Protein AF-A0A416I5B5-F1 (afdb_monomer_lite)

Radius of gyration: 15.63 Å; chains: 1; bounding box: 36×33×42 Å

Secondary structure (DSSP, 8-state):
-HHHHHHHHHHTT----------S------PPEEEE-SSSEEEE----SHHHHHTT--TT--EEEEEETTEEEEEE-SPP-

Structure (mmCIF, N/CA/C/O backbone):
data_AF-A0A416I5B5-F1
#
_entry.id   AF-A0A416I5B5-F1
#
loop_
_atom_site.group_PDB
_atom_site.id
_atom_site.type_symbol
_atom_site.label_atom_id
_atom_site.label_alt_id
_atom_site.label_comp_id
_atom_site.label_asym_id
_atom_site.label_entity_id
_atom_site.label_seq_id
_atom_site.pdbx_PDB_ins_code
_atom_site.Cartn_x
_atom_site.Cartn_y
_atom_site.Cartn_z
_atom_site.occupancy
_atom_site.B_iso_or_equiv
_atom_site.auth_seq_id
_atom_site.auth_comp_id
_atom_site.auth_asym_id
_atom_site.auth_atom_id
_atom_site.pdbx_PDB_model_num
ATOM 1 N N . MET A 1 1 ? -11.126 1.276 -16.911 1.00 49.50 1 MET A N 1
ATOM 2 C CA . MET A 1 1 ? -12.264 0.525 -17.505 1.00 49.50 1 MET A CA 1
ATOM 3 C C . MET A 1 1 ? -12.475 -0.865 -16.890 1.00 49.5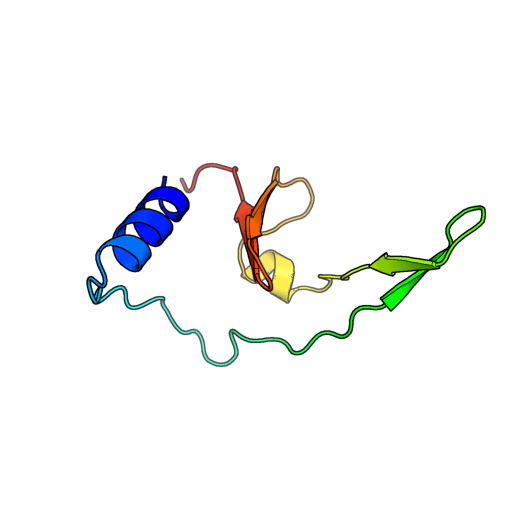0 1 MET A C 1
ATOM 5 O O . MET A 1 1 ? -13.624 -1.239 -16.698 1.00 49.50 1 MET A O 1
ATOM 9 N N . LEU A 1 2 ? -11.421 -1.607 -16.517 1.00 54.12 2 LEU A N 1
ATOM 10 C CA . LEU A 1 2 ? -11.537 -2.968 -15.957 1.00 54.12 2 LEU A CA 1
ATOM 11 C C . LEU A 1 2 ? -12.244 -3.056 -14.593 1.00 54.12 2 LEU A C 1
ATOM 13 O O . LEU A 1 2 ? -12.994 -3.998 -14.354 1.00 54.12 2 LEU A O 1
ATOM 17 N N . ALA A 1 3 ? -12.065 -2.068 -13.716 1.00 51.91 3 ALA A N 1
ATOM 18 C CA . ALA A 1 3 ? -12.653 -2.115 -12.380 1.00 51.91 3 ALA A CA 1
ATOM 19 C C . ALA A 1 3 ? -14.190 -2.010 -12.389 1.00 51.91 3 ALA A C 1
ATOM 21 O O . ALA A 1 3 ? -14.869 -2.756 -11.687 1.00 51.91 3 ALA A O 1
ATOM 22 N N . ARG A 1 4 ? -14.756 -1.200 -13.301 1.00 56.12 4 ARG A N 1
ATOM 23 C CA . ARG A 1 4 ? -16.212 -1.149 -13.522 1.00 56.12 4 ARG A CA 1
ATOM 24 C C . ARG A 1 4 ? -16.766 -2.469 -14.056 1.00 56.12 4 ARG A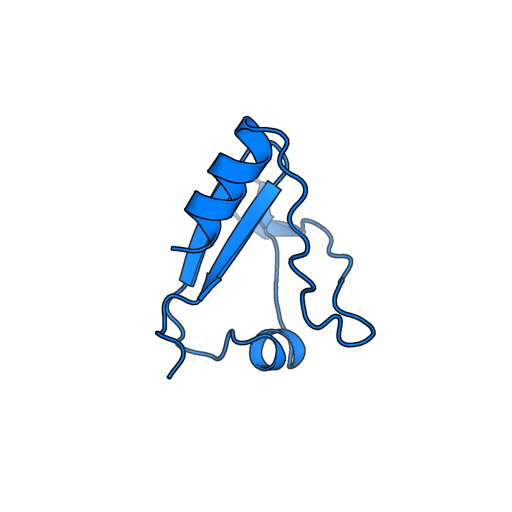 C 1
ATOM 26 O O . ARG A 1 4 ? -17.844 -2.874 -13.635 1.00 56.12 4 ARG A O 1
ATOM 33 N N . ILE A 1 5 ? -16.030 -3.144 -14.943 1.00 62.94 5 ILE A N 1
ATOM 34 C CA . ILE A 1 5 ? -16.403 -4.473 -15.447 1.00 62.94 5 ILE A CA 1
ATOM 35 C C . ILE A 1 5 ? -16.412 -5.481 -14.291 1.00 62.94 5 ILE A C 1
ATOM 37 O O . ILE A 1 5 ? -17.391 -6.199 -14.135 1.00 62.94 5 ILE A O 1
ATOM 41 N N . PHE A 1 6 ? -15.406 -5.468 -13.410 1.00 61.50 6 PHE A N 1
ATOM 42 C CA . PHE A 1 6 ? -15.373 -6.340 -12.230 1.00 61.50 6 PHE A CA 1
ATOM 43 C C . PHE A 1 6 ? -16.576 -6.119 -11.294 1.00 61.50 6 PHE A C 1
ATOM 45 O O . PHE A 1 6 ? -17.210 -7.088 -10.884 1.00 61.50 6 PHE A O 1
ATOM 52 N N . THR A 1 7 ? -16.955 -4.865 -11.011 1.00 59.44 7 THR A N 1
ATOM 53 C CA . THR A 1 7 ? -18.154 -4.561 -10.204 1.00 59.44 7 THR A CA 1
ATOM 54 C C . THR A 1 7 ? -19.437 -5.089 -10.849 1.00 59.44 7 THR A C 1
ATOM 56 O O . THR A 1 7 ? -20.278 -5.667 -10.164 1.00 59.44 7 THR A O 1
ATOM 59 N N . ILE A 1 8 ? -19.585 -4.919 -12.165 1.00 61.44 8 ILE A N 1
ATOM 60 C CA . ILE A 1 8 ? -20.744 -5.413 -12.921 1.00 61.44 8 ILE A CA 1
ATOM 61 C C . ILE A 1 8 ? -20.806 -6.943 -12.842 1.00 61.44 8 ILE A C 1
ATOM 63 O O . ILE A 1 8 ? -21.844 -7.505 -12.508 1.00 61.44 8 ILE A O 1
ATOM 67 N N . LEU A 1 9 ? -19.687 -7.628 -13.062 1.00 64.62 9 LEU A N 1
ATOM 68 C CA . LEU A 1 9 ? -19.623 -9.090 -13.040 1.00 64.62 9 LEU A CA 1
ATOM 69 C C . LEU A 1 9 ? -19.941 -9.676 -11.661 1.00 64.62 9 LEU A C 1
ATOM 71 O O . LEU A 1 9 ? -20.659 -10.671 -11.578 1.00 64.62 9 LEU A O 1
ATOM 75 N N . GLN A 1 10 ? -19.474 -9.034 -10.583 1.00 59.94 10 GLN A N 1
ATOM 76 C CA . GLN A 1 10 ? -19.839 -9.418 -9.217 1.00 59.94 10 GLN A CA 1
ATOM 77 C C . GLN A 1 10 ? -21.336 -9.230 -8.945 1.00 59.94 10 GLN A C 1
ATOM 79 O O . GLN A 1 10 ? -21.949 -10.093 -8.324 1.00 59.94 10 GLN A O 1
ATOM 84 N N . HIS A 1 11 ? -21.935 -8.133 -9.421 1.00 64.38 11 HIS A N 1
ATOM 85 C CA . HIS A 1 11 ? -23.364 -7.864 -9.238 1.00 64.38 11 HIS A CA 1
ATOM 86 C C . HIS A 1 11 ? -24.251 -8.884 -9.968 1.00 64.38 11 HIS A C 1
ATOM 88 O O . HIS A 1 11 ? -25.279 -9.294 -9.439 1.00 64.38 11 HIS A O 1
ATOM 94 N N . PHE A 1 12 ? -23.831 -9.330 -11.154 1.00 68.31 12 PHE A N 1
ATOM 95 C CA . PHE A 1 12 ? -24.562 -10.315 -11.957 1.00 68.31 12 PHE A CA 1
ATOM 96 C C . PHE A 1 12 ? -24.150 -11.775 -11.693 1.00 68.31 12 PHE A C 1
ATOM 98 O O . PHE A 1 12 ? -24.660 -12.671 -12.359 1.00 68.31 12 PHE A O 1
ATOM 105 N N . ASN A 1 13 ? -23.256 -12.030 -10.726 1.00 51.66 13 ASN A N 1
ATOM 106 C CA . ASN A 1 13 ? -22.748 -13.364 -10.373 1.00 51.66 13 ASN A CA 1
ATOM 107 C C . ASN A 1 13 ? -22.195 -14.151 -11.587 1.00 51.66 13 ASN A C 1
ATOM 109 O O . ASN A 1 13 ? -22.360 -15.366 -11.698 1.00 51.66 13 ASN A O 1
ATOM 113 N N . ILE A 1 14 ? -21.563 -13.441 -12.529 1.00 55.50 14 ILE A N 1
ATOM 114 C CA . ILE A 1 14 ? -20.999 -14.016 -13.755 1.00 55.50 14 ILE A CA 1
ATOM 115 C C . ILE A 1 14 ? -19.563 -14.454 -13.461 1.00 55.50 14 ILE A C 1
ATOM 117 O O . ILE A 1 14 ? -18.700 -13.626 -13.163 1.00 55.50 14 ILE A O 1
ATOM 121 N N . SER A 1 15 ? -19.288 -15.754 -13.578 1.00 49.16 15 SER A N 1
ATOM 122 C CA . SER A 1 15 ? -17.930 -16.289 -13.508 1.00 49.16 15 SER A CA 1
ATOM 123 C C . SER A 1 15 ? -17.163 -15.903 -14.768 1.00 49.16 15 SER A C 1
ATOM 125 O O . SER A 1 15 ? -17.373 -16.436 -15.857 1.00 49.16 15 SER A O 1
ATOM 127 N N . THR A 1 16 ? -16.247 -14.953 -14.646 1.00 50.88 16 THR A N 1
ATOM 128 C CA . THR A 1 16 ? -15.324 -14.676 -15.739 1.00 50.88 16 THR A CA 1
ATOM 129 C C . THR A 1 16 ? -14.126 -15.599 -15.667 1.00 50.88 16 THR A C 1
ATOM 131 O O . THR A 1 16 ? -13.407 -15.603 -14.670 1.00 50.88 16 THR A O 1
ATOM 134 N N . ASN A 1 17 ? -13.860 -16.302 -16.767 1.00 47.91 17 ASN A N 1
ATOM 135 C CA . ASN A 1 17 ? -12.574 -16.936 -17.063 1.00 47.91 17 ASN A CA 1
ATOM 136 C C . ASN A 1 17 ? -11.511 -15.856 -17.368 1.00 47.91 17 ASN A C 1
ATOM 138 O O . ASN A 1 17 ? -10.914 -15.822 -18.438 1.00 47.91 17 ASN A O 1
ATOM 142 N N . ILE A 1 18 ? -11.323 -14.902 -16.453 1.00 52.34 18 ILE A N 1
ATOM 143 C CA . ILE A 1 18 ? -10.188 -13.980 -16.498 1.00 52.34 18 ILE A CA 1
ATOM 144 C C . ILE A 1 18 ? -9.067 -14.688 -15.750 1.00 52.34 18 ILE A C 1
ATOM 146 O O . ILE A 1 18 ? -8.992 -14.648 -14.523 1.00 52.34 18 ILE A O 1
ATOM 150 N N . SER A 1 19 ? -8.214 -15.380 -16.499 1.00 50.25 19 SER A N 1
ATOM 151 C CA . SER A 1 19 ? -6.922 -15.816 -15.989 1.00 50.25 19 SER A CA 1
ATOM 152 C C . SER A 1 19 ? -6.022 -14.586 -15.903 1.00 50.25 19 SER A C 1
ATOM 154 O O . SER A 1 19 ? -5.523 -14.099 -16.918 1.00 50.25 19 SER A O 1
ATOM 156 N N . TYR A 1 20 ? -5.842 -14.047 -14.699 1.00 52.94 20 TYR A N 1
ATOM 157 C CA . TYR A 1 20 ? -4.698 -13.180 -14.438 1.00 52.94 20 TYR A CA 1
ATOM 158 C C . TYR A 1 20 ? -3.438 -14.033 -14.603 1.00 52.94 20 TYR A C 1
ATOM 160 O O . TYR A 1 20 ? -3.429 -15.175 -14.151 1.00 52.94 20 TYR A O 1
ATOM 168 N N . ASP A 1 21 ? -2.407 -13.511 -15.268 1.00 53.16 21 ASP A N 1
ATOM 169 C CA . ASP A 1 21 ? -1.092 -14.154 -15.315 1.00 53.16 21 ASP A CA 1
ATOM 170 C C . ASP A 1 21 ? -0.570 -14.269 -13.873 1.00 53.16 21 ASP A C 1
ATOM 172 O O . ASP A 1 21 ? -0.087 -13.299 -13.278 1.00 53.16 21 ASP A O 1
ATOM 176 N N . THR A 1 22 ? -0.793 -15.428 -13.251 1.00 50.62 22 THR A N 1
ATOM 177 C CA . THR A 1 22 ? -0.380 -15.709 -11.881 1.00 50.62 22 THR A CA 1
ATOM 178 C C . THR A 1 22 ? 1.103 -16.020 -11.906 1.00 50.62 22 THR A C 1
ATOM 180 O O . THR A 1 22 ? 1.507 -17.182 -11.856 1.00 50.62 22 THR A O 1
ATOM 183 N N . ARG A 1 23 ? 1.932 -14.977 -11.992 1.00 58.16 23 ARG A N 1
ATOM 184 C CA . ARG A 1 23 ? 3.343 -15.106 -11.626 1.00 58.16 23 ARG A CA 1
ATOM 185 C C . ARG A 1 23 ? 3.383 -15.706 -10.222 1.00 58.16 23 ARG A C 1
ATOM 187 O O . ARG A 1 23 ? 2.718 -15.189 -9.319 1.00 58.16 23 ARG A O 1
ATOM 194 N N . ASP A 1 24 ? 4.113 -16.807 -10.064 1.00 53.53 24 ASP A N 1
ATOM 195 C CA . ASP A 1 24 ? 4.312 -17.478 -8.780 1.00 53.53 24 ASP A CA 1
ATOM 196 C C . ASP A 1 24 ? 4.706 -16.413 -7.738 1.00 53.53 24 ASP A C 1
ATOM 198 O O . ASP A 1 24 ? 5.695 -15.705 -7.931 1.00 53.53 24 ASP A O 1
ATOM 202 N N . ASN A 1 25 ? 3.909 -16.2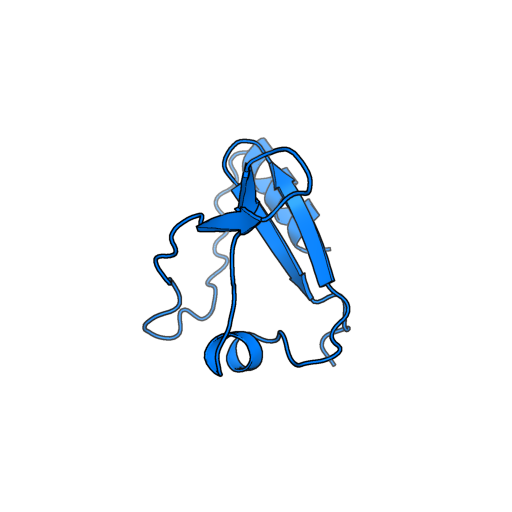56 -6.670 1.00 58.47 25 ASN A N 1
ATOM 203 C CA . ASN A 1 25 ? 4.074 -15.250 -5.599 1.00 58.47 25 ASN A CA 1
ATOM 204 C C . ASN A 1 25 ? 3.513 -13.822 -5.855 1.00 58.47 25 ASN A C 1
ATOM 206 O O . ASN A 1 25 ? 4.181 -12.811 -5.614 1.00 58.47 25 ASN A O 1
ATOM 210 N N . SER A 1 26 ? 2.251 -13.714 -6.285 1.00 72.81 26 SER A N 1
ATOM 211 C CA . SER A 1 26 ? 1.540 -12.433 -6.474 1.00 72.81 26 SER A CA 1
ATOM 212 C C . SER A 1 26 ? 0.891 -11.841 -5.212 1.00 72.81 26 SER A C 1
ATOM 214 O O . SER A 1 26 ? 0.386 -10.719 -5.253 1.00 72.81 26 SER A O 1
ATOM 216 N N . THR A 1 27 ? 0.866 -12.565 -4.089 1.00 82.62 27 THR A N 1
ATOM 217 C CA . THR A 1 27 ? 0.204 -12.120 -2.850 1.00 82.62 27 THR A CA 1
ATOM 218 C C . THR A 1 27 ? 1.226 -11.827 -1.762 1.00 82.62 27 THR A C 1
ATOM 220 O O . THR A 1 27 ? 2.037 -12.677 -1.409 1.00 82.62 27 THR A O 1
ATOM 223 N N . ARG A 1 28 ? 1.158 -10.624 -1.181 1.00 85.75 28 ARG A N 1
ATOM 224 C CA . ARG A 1 28 ? 2.019 -10.219 -0.065 1.00 85.75 28 ARG A CA 1
ATOM 225 C C . ARG A 1 28 ? 1.183 -9.916 1.168 1.00 85.75 28 ARG A C 1
ATOM 227 O O . ARG A 1 28 ? 0.284 -9.081 1.123 1.00 85.75 28 ARG A O 1
ATOM 234 N N . ASN A 1 29 ? 1.508 -10.584 2.272 1.00 89.81 29 ASN A N 1
ATOM 235 C CA . ASN A 1 29 ? 0.870 -10.346 3.561 1.00 89.81 29 ASN A CA 1
ATOM 236 C C . ASN A 1 29 ? 1.467 -9.091 4.194 1.00 89.81 29 ASN A C 1
ATOM 238 O O . ASN A 1 29 ? 2.652 -9.053 4.524 1.00 89.81 29 ASN A O 1
ATOM 242 N N . LEU A 1 30 ? 0.639 -8.064 4.357 1.00 92.69 30 LEU A N 1
ATOM 243 C CA . LEU A 1 30 ? 1.023 -6.795 4.958 1.00 92.69 30 LEU A CA 1
ATOM 244 C C . LEU A 1 30 ? 0.212 -6.559 6.226 1.00 92.69 30 LEU A C 1
ATOM 246 O O . LEU A 1 30 ? -0.933 -6.992 6.345 1.00 92.69 30 LEU A O 1
ATOM 250 N N . LYS A 1 31 ? 0.811 -5.834 7.166 1.00 94.19 31 LYS A N 1
ATOM 251 C CA . LYS A 1 31 ? 0.142 -5.382 8.383 1.00 94.19 31 LYS A CA 1
ATOM 252 C C . LYS A 1 31 ? -0.194 -3.903 8.246 1.00 94.19 31 LYS A C 1
ATOM 254 O O . LYS A 1 31 ? 0.656 -3.124 7.817 1.00 94.19 31 LYS A O 1
ATOM 259 N N . VAL A 1 32 ? -1.408 -3.523 8.640 1.00 95.31 32 VAL A N 1
ATOM 260 C CA . VAL A 1 32 ? -1.764 -2.111 8.815 1.00 95.31 32 VAL A CA 1
ATOM 261 C C . VAL A 1 32 ? -0.924 -1.564 9.965 1.00 95.31 32 VAL A C 1
ATOM 263 O O . VAL A 1 32 ? -0.949 -2.093 11.076 1.00 95.31 32 VAL A O 1
ATOM 266 N N . GLN A 1 33 ? -0.128 -0.551 9.659 1.00 94.38 33 GLN A N 1
ATOM 267 C CA . GLN A 1 33 ? 0.759 0.120 10.592 1.00 94.38 33 GLN A CA 1
ATOM 268 C C . GLN A 1 33 ? 0.093 1.383 11.122 1.00 94.38 33 GLN A C 1
ATOM 270 O O . GLN A 1 33 ? -0.795 1.954 10.491 1.00 94.38 33 GLN A O 1
ATOM 275 N N . GLU A 1 34 ? 0.565 1.830 12.272 1.00 92.31 34 GLU A N 1
ATOM 276 C CA . GLU A 1 34 ? 0.267 3.153 12.793 1.00 92.31 34 GLU A CA 1
ATOM 277 C C . GLU A 1 34 ? 1.204 4.180 12.147 1.00 92.31 34 GLU A C 1
ATOM 279 O O . GLU A 1 34 ? 2.419 3.981 12.077 1.00 92.31 34 GLU A O 1
ATOM 284 N N . ALA A 1 35 ? 0.636 5.276 11.651 1.00 88.94 35 ALA A N 1
ATOM 285 C CA . ALA A 1 35 ? 1.370 6.477 11.284 1.00 88.94 35 ALA A CA 1
ATOM 286 C C . ALA A 1 35 ? 1.153 7.565 12.338 1.00 88.94 35 ALA A C 1
ATOM 288 O O . ALA A 1 35 ? 0.041 7.740 12.842 1.00 88.94 35 ALA A O 1
ATOM 289 N N . SER A 1 36 ? 2.215 8.320 12.623 1.00 82.50 36 SER A N 1
ATOM 290 C CA . SER A 1 36 ? 2.169 9.458 13.538 1.00 82.50 36 SER A CA 1
ATOM 291 C C . SER A 1 36 ? 1.279 10.565 12.969 1.00 82.50 36 SER A C 1
ATOM 293 O O . SER A 1 36 ? 1.671 11.267 12.037 1.00 82.50 36 SER A O 1
ATOM 295 N N . GLY A 1 37 ? 0.080 10.721 13.526 1.00 77.12 37 GLY A N 1
ATOM 296 C CA . GLY A 1 37 ? -0.743 11.915 13.362 1.00 77.12 37 GLY A CA 1
ATOM 297 C C . GLY A 1 37 ? -0.473 12.925 14.479 1.00 77.12 37 GLY A C 1
ATOM 298 O O . GLY A 1 37 ? 0.046 12.578 15.535 1.00 77.12 37 GLY A O 1
ATOM 299 N N . TYR A 1 38 ? -0.844 14.189 14.258 1.00 68.94 38 TYR A N 1
ATOM 300 C CA . TYR A 1 38 ? -0.618 15.278 15.222 1.00 68.94 38 TYR A CA 1
ATOM 301 C C . TYR A 1 38 ? -1.310 15.035 16.581 1.00 68.94 38 TYR A C 1
ATOM 303 O O . TYR A 1 38 ? -0.814 15.489 17.606 1.00 68.94 38 TYR A O 1
ATOM 311 N N . GLN A 1 39 ? -2.438 14.309 16.599 1.00 75.75 39 GLN A N 1
ATOM 312 C CA . GLN A 1 39 ? -3.219 14.014 17.815 1.00 75.75 39 GLN A CA 1
ATOM 313 C C . GLN A 1 39 ? -3.807 12.591 17.863 1.00 75.75 39 GLN A C 1
ATOM 315 O O . GLN A 1 39 ? -4.422 12.220 18.860 1.00 75.75 39 GLN A O 1
ATOM 320 N N . THR A 1 40 ? -3.659 11.787 16.806 1.00 78.44 40 THR A N 1
ATOM 321 C CA . THR A 1 40 ? -4.278 10.457 16.704 1.00 78.44 40 THR A CA 1
ATOM 322 C C . THR A 1 40 ? -3.431 9.496 15.879 1.00 78.44 40 THR A C 1
ATOM 324 O O . THR A 1 40 ? -2.681 9.897 14.988 1.00 78.44 40 THR A O 1
ATOM 327 N N . SER A 1 41 ? -3.584 8.209 16.188 1.00 85.12 41 SER A N 1
ATOM 328 C CA . SER A 1 41 ? -3.069 7.099 15.392 1.00 85.12 41 SER A CA 1
ATOM 329 C C . SER A 1 41 ? -3.798 7.035 14.051 1.00 85.12 41 SER A C 1
ATOM 331 O O . SER A 1 41 ? -5.026 6.916 14.025 1.00 85.12 41 SER A O 1
ATOM 333 N N . ILE A 1 42 ? -3.069 7.122 12.936 1.00 92.31 42 ILE A N 1
ATOM 334 C CA . ILE A 1 42 ? -3.652 7.029 11.590 1.00 92.31 42 ILE A CA 1
ATOM 335 C C . ILE A 1 42 ? -3.297 5.662 10.989 1.00 92.31 42 ILE A C 1
ATOM 337 O O . ILE A 1 42 ? -2.113 5.313 10.950 1.00 92.31 42 ILE A O 1
ATOM 341 N N . PRO A 1 43 ? -4.271 4.880 10.483 1.00 93.50 43 PRO A N 1
ATOM 342 C CA . PRO A 1 43 ? -3.975 3.618 9.815 1.00 93.50 43 PRO A CA 1
ATOM 343 C C . PRO A 1 43 ? -3.205 3.861 8.511 1.00 93.50 43 PRO A C 1
ATOM 345 O O . PRO A 1 43 ? -3.619 4.644 7.656 1.00 93.50 43 PRO A O 1
ATOM 348 N N . LYS A 1 44 ? -2.095 3.147 8.335 1.00 94.31 44 LYS A N 1
ATOM 349 C CA . LYS A 1 44 ? -1.207 3.232 7.174 1.00 94.31 44 LYS A CA 1
ATOM 350 C C . LYS A 1 44 ? -0.932 1.846 6.604 1.00 94.31 44 LYS A C 1
ATOM 352 O O . LYS A 1 44 ? -0.535 0.927 7.315 1.00 94.31 44 LYS A O 1
ATOM 357 N N . ILE A 1 45 ? -1.066 1.715 5.289 1.00 95.44 45 ILE A N 1
ATOM 358 C CA . ILE A 1 45 ? -0.568 0.565 4.527 1.00 95.44 45 ILE A CA 1
ATOM 359 C C . ILE A 1 45 ? 0.677 1.030 3.770 1.00 95.44 45 ILE A C 1
ATOM 361 O O . ILE A 1 45 ? 0.649 2.069 3.117 1.00 95.44 45 ILE A O 1
ATOM 365 N N . SER A 1 46 ? 1.777 0.283 3.869 1.00 93.75 46 SER A N 1
ATOM 366 C CA . SER A 1 46 ? 3.020 0.589 3.153 1.00 93.75 46 SER A CA 1
ATOM 367 C C . SER A 1 46 ? 3.280 -0.462 2.078 1.00 93.75 46 SER A C 1
ATOM 369 O O . SER A 1 46 ? 3.500 -1.632 2.387 1.00 93.75 46 SER A O 1
ATOM 371 N N . LEU A 1 47 ? 3.251 -0.029 0.816 1.00 94.00 47 LEU A N 1
ATOM 372 C CA . LEU A 1 47 ? 3.654 -0.816 -0.347 1.00 94.00 47 LEU A CA 1
ATOM 373 C C . LEU A 1 47 ? 5.026 -0.304 -0.783 1.00 94.00 47 LEU A C 1
ATOM 375 O O . LEU A 1 47 ? 5.134 0.809 -1.289 1.00 94.00 47 LEU A O 1
ATOM 379 N N . GLN A 1 48 ? 6.081 -1.077 -0.528 1.00 92.81 48 GLN A N 1
ATOM 380 C CA . GLN A 1 48 ? 7.456 -0.663 -0.820 1.00 92.81 48 GLN A CA 1
ATOM 381 C C . GLN A 1 48 ? 8.331 -1.840 -1.258 1.00 92.81 48 GLN A C 1
ATOM 383 O O . GLN A 1 48 ? 8.147 -2.967 -0.790 1.00 92.81 48 GLN A O 1
ATOM 388 N N . GLY A 1 49 ? 9.310 -1.555 -2.118 1.00 92.31 49 GLY A N 1
ATOM 389 C CA . GLY A 1 49 ? 10.289 -2.513 -2.636 1.00 92.31 49 GLY A CA 1
ATOM 390 C C . GLY A 1 49 ? 10.154 -2.765 -4.139 1.00 92.31 49 GLY A C 1
ATOM 391 O O . GLY A 1 49 ? 9.185 -2.340 -4.764 1.00 92.31 49 GLY A O 1
ATOM 392 N N . LYS A 1 50 ? 11.128 -3.489 -4.708 1.00 91.94 50 LYS A N 1
ATOM 393 C CA . LYS A 1 50 ? 11.234 -3.750 -6.157 1.00 91.94 50 LYS A CA 1
ATOM 394 C C . LYS A 1 50 ? 9.968 -4.379 -6.750 1.00 91.94 50 LYS A C 1
ATOM 396 O O . LYS A 1 50 ? 9.535 -4.007 -7.829 1.00 91.94 50 LYS A O 1
ATOM 401 N N . TRP A 1 51 ? 9.300 -5.225 -5.971 1.00 91.00 51 TRP A N 1
ATOM 402 C CA . TRP A 1 51 ? 8.054 -5.862 -6.378 1.00 91.00 51 TRP A CA 1
ATOM 403 C C . TRP A 1 51 ? 6.915 -4.879 -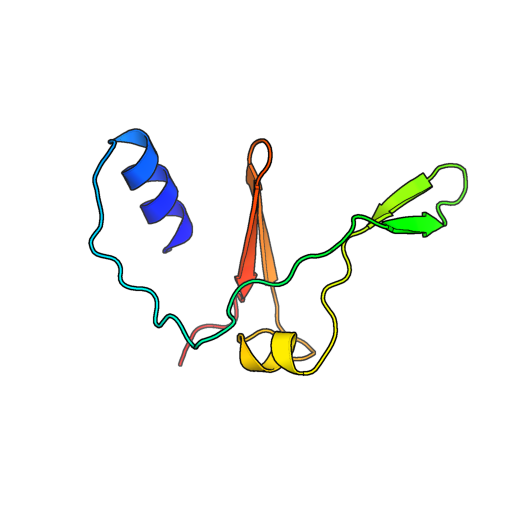6.681 1.00 91.00 51 TRP A C 1
ATOM 405 O O . TRP A 1 51 ? 6.038 -5.208 -7.463 1.00 91.00 51 TRP A O 1
ATOM 415 N N . VAL A 1 52 ? 6.885 -3.695 -6.065 1.00 92.38 52 VAL A N 1
ATOM 416 C CA . VAL A 1 52 ? 5.845 -2.696 -6.357 1.00 92.38 52 VAL A CA 1
ATOM 417 C C . VAL A 1 52 ? 6.021 -2.184 -7.788 1.00 92.38 52 VAL A C 1
ATOM 419 O O . VAL A 1 52 ? 5.065 -2.124 -8.556 1.00 92.38 52 VAL A O 1
ATOM 422 N N . GLU A 1 53 ? 7.269 -1.919 -8.173 1.00 92.50 53 GLU A N 1
ATOM 423 C CA . GLU A 1 53 ? 7.649 -1.524 -9.528 1.00 92.50 53 GLU A CA 1
ATOM 424 C C . GLU A 1 53 ? 7.424 -2.661 -10.540 1.00 92.50 53 GLU A C 1
ATOM 426 O O . GLU A 1 53 ? 6.799 -2.432 -11.573 1.00 92.50 53 GLU A O 1
ATOM 431 N N . ASP A 1 54 ? 7.835 -3.897 -10.221 1.00 90.25 54 ASP A N 1
ATOM 432 C CA . ASP A 1 54 ? 7.674 -5.078 -11.094 1.00 90.25 54 ASP A CA 1
ATOM 433 C C . ASP A 1 54 ? 6.194 -5.424 -11.377 1.00 90.25 54 ASP A C 1
ATOM 435 O O . ASP A 1 54 ? 5.862 -6.084 -12.370 1.00 90.25 54 ASP A O 1
ATOM 439 N N . PHE A 1 55 ? 5.289 -4.984 -10.496 1.00 88.25 55 PHE A N 1
ATOM 440 C CA . PHE A 1 55 ? 3.836 -5.090 -10.654 1.00 88.25 55 PHE A CA 1
ATOM 441 C C . PHE A 1 55 ? 3.202 -3.843 -11.292 1.00 88.25 55 PHE A C 1
ATOM 443 O O . PHE A 1 55 ? 1.979 -3.716 -11.316 1.00 88.25 55 PHE A O 1
ATOM 450 N N . GLY A 1 56 ? 4.017 -2.955 -11.864 1.00 89.12 56 GLY A N 1
ATOM 451 C CA . GLY A 1 56 ? 3.558 -1.842 -12.686 1.00 89.12 56 GLY A CA 1
ATOM 452 C C . GLY A 1 56 ? 3.284 -0.558 -11.914 1.00 89.12 56 GLY A C 1
ATOM 453 O O . GLY A 1 56 ? 2.498 0.250 -12.390 1.00 89.12 56 GLY A O 1
ATOM 454 N N . PHE A 1 57 ? 3.912 -0.346 -10.755 1.00 92.94 57 PHE A N 1
ATOM 455 C CA . PHE A 1 57 ? 3.818 0.907 -9.995 1.00 92.94 57 PHE A CA 1
ATOM 456 C C . PHE A 1 57 ? 5.205 1.554 -9.802 1.00 92.94 57 PHE A C 1
ATOM 458 O O . PHE A 1 57 ? 5.718 1.581 -8.677 1.00 92.94 57 PHE A O 1
ATOM 465 N N . PRO A 1 58 ? 5.863 2.034 -10.877 1.00 93.94 58 PRO A N 1
ATOM 466 C CA . PRO A 1 58 ? 7.131 2.744 -10.757 1.00 93.94 58 PRO A CA 1
ATOM 467 C C . PRO A 1 58 ? 6.985 4.096 -10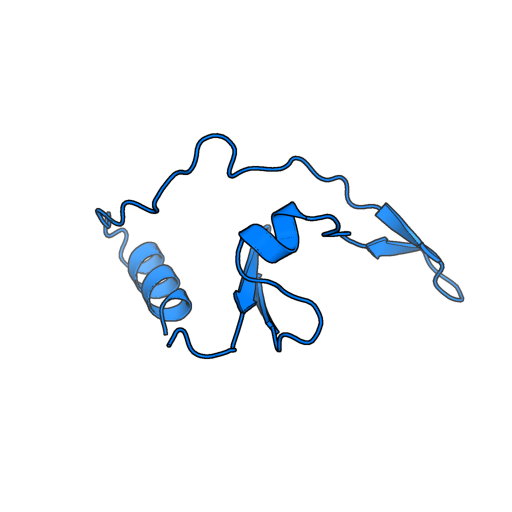.042 1.00 93.94 58 PRO A C 1
ATOM 469 O O . PRO A 1 58 ? 5.895 4.645 -9.859 1.00 93.94 58 PRO A O 1
ATOM 472 N N . ILE A 1 59 ? 8.125 4.651 -9.624 1.00 94.31 59 ILE A N 1
ATOM 473 C CA . ILE A 1 59 ? 8.186 5.979 -9.007 1.00 94.31 59 ILE A CA 1
ATOM 474 C C . ILE A 1 59 ? 7.676 7.019 -10.010 1.00 94.31 59 ILE 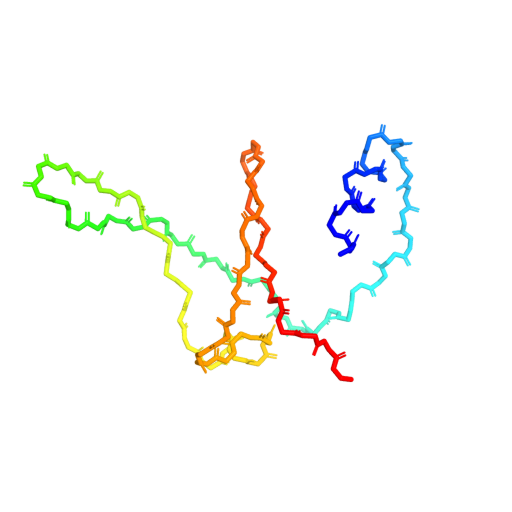A C 1
ATOM 476 O O . ILE A 1 59 ? 8.148 7.082 -11.141 1.00 94.31 59 ILE A O 1
ATOM 480 N N . GLY A 1 60 ? 6.740 7.859 -9.564 1.00 92.44 60 GLY A N 1
ATOM 481 C CA . GLY A 1 60 ? 6.133 8.907 -10.387 1.00 92.44 60 GLY A CA 1
ATOM 482 C C . GLY A 1 60 ? 4.812 8.512 -11.051 1.00 92.44 60 GLY A C 1
ATOM 483 O O . GLY A 1 60 ? 4.146 9.395 -11.586 1.00 92.44 60 GLY A O 1
ATOM 484 N N . SER A 1 61 ? 4.390 7.243 -10.972 1.00 91.44 61 SER A N 1
ATOM 485 C CA . SER A 1 61 ? 3.110 6.826 -11.545 1.00 91.44 61 SER A CA 1
ATOM 486 C C . SER A 1 61 ? 1.912 7.499 -10.881 1.00 91.44 61 SER A C 1
ATOM 488 O O . SER A 1 61 ? 1.820 7.621 -9.656 1.00 91.44 61 SER A O 1
ATOM 490 N N . HIS A 1 62 ? 0.941 7.868 -11.711 1.00 93.88 62 HIS A N 1
ATOM 491 C CA . HIS A 1 62 ? -0.348 8.376 -11.261 1.00 93.88 62 HIS A CA 1
ATOM 492 C C . HIS A 1 62 ? -1.281 7.205 -10.966 1.00 93.88 62 HIS A C 1
ATOM 494 O O . HIS A 1 62 ? -1.651 6.466 -11.873 1.00 93.88 62 HIS A O 1
ATOM 500 N N . ILE A 1 63 ? -1.706 7.051 -9.714 1.00 93.19 63 ILE A N 1
ATOM 501 C CA . ILE A 1 63 ? -2.559 5.930 -9.296 1.00 93.19 63 ILE A CA 1
ATOM 502 C C . ILE A 1 63 ? -3.960 6.387 -8.889 1.00 93.19 63 ILE A C 1
ATOM 504 O O . ILE A 1 63 ? -4.178 7.540 -8.517 1.00 93.19 63 ILE A O 1
ATOM 508 N N . SER A 1 64 ? -4.920 5.469 -8.939 1.00 92.56 64 SER A N 1
ATOM 509 C CA . SER A 1 64 ? -6.237 5.602 -8.319 1.00 92.56 64 SER A CA 1
ATOM 510 C C . SER A 1 64 ? -6.479 4.451 -7.341 1.00 92.56 64 SER A C 1
ATOM 512 O O . SER A 1 64 ? -5.957 3.350 -7.516 1.00 92.56 64 SER A O 1
ATOM 514 N N . VAL A 1 65 ? -7.246 4.716 -6.281 1.00 93.19 65 VAL A N 1
ATOM 515 C CA . VAL A 1 65 ? -7.658 3.699 -5.306 1.00 93.19 65 VAL A CA 1
ATOM 516 C C . VAL A 1 65 ? -9.174 3.683 -5.243 1.00 93.19 65 VAL A C 1
ATOM 518 O O . VAL A 1 65 ? -9.799 4.677 -4.877 1.00 93.19 65 VAL A O 1
ATOM 521 N N . GLU A 1 66 ? -9.763 2.550 -5.595 1.00 90.69 66 GLU A N 1
ATOM 522 C CA . GLU A 1 66 ? -11.188 2.310 -5.427 1.00 90.69 66 GLU A CA 1
ATOM 523 C C . GLU A 1 66 ? -11.440 1.627 -4.080 1.00 90.69 66 GLU A C 1
ATOM 525 O O . GLU A 1 66 ? -10.810 0.617 -3.744 1.00 90.69 66 GLU A O 1
ATOM 530 N N . CYS A 1 67 ? -12.371 2.188 -3.308 1.00 91.56 67 CYS A N 1
ATOM 531 C CA . CYS A 1 67 ? -12.685 1.746 -1.954 1.00 91.56 67 CYS A CA 1
ATOM 532 C C . CYS A 1 67 ? -14.016 0.991 -1.914 1.00 91.56 67 CYS A C 1
ATOM 534 O O . CYS A 1 67 ? -15.054 1.520 -2.308 1.00 91.56 67 CYS A O 1
ATOM 536 N N . PHE A 1 68 ? -13.990 -0.218 -1.358 1.00 89.38 68 PHE A N 1
ATOM 537 C CA . PHE A 1 68 ? -15.155 -1.054 -1.089 1.00 89.38 68 PHE A CA 1
ATOM 538 C C . PHE A 1 68 ? -15.126 -1.525 0.369 1.00 89.38 68 PHE A C 1
ATOM 540 O O . PHE A 1 68 ? -14.094 -1.457 1.045 1.00 89.38 68 PHE A O 1
ATOM 547 N N . GLN A 1 69 ? -16.247 -2.052 0.862 1.00 90.88 69 GLN A N 1
ATOM 548 C CA . GLN A 1 69 ? -16.282 -2.685 2.178 1.00 90.88 69 GLN A CA 1
ATOM 549 C C . GLN A 1 69 ? -15.229 -3.809 2.243 1.00 90.88 69 GLN A C 1
ATOM 551 O O . GLN A 1 69 ? -15.265 -4.750 1.452 1.00 90.88 69 GLN A O 1
ATOM 556 N N . ASN A 1 70 ? -14.265 -3.673 3.163 1.00 89.56 70 ASN A N 1
ATOM 557 C CA . ASN A 1 70 ? -13.160 -4.614 3.396 1.00 89.56 70 ASN A CA 1
ATOM 558 C C . ASN A 1 70 ? -12.215 -4.856 2.198 1.00 89.56 70 ASN A C 1
ATOM 560 O O . ASN A 1 70 ? -11.447 -5.819 2.218 1.00 89.56 70 ASN A O 1
ATOM 564 N N . LYS A 1 71 ? -12.228 -4.002 1.166 1.00 87.69 71 LYS A N 1
ATOM 565 C CA . LYS A 1 71 ? -11.399 -4.189 -0.032 1.00 87.69 71 LYS A CA 1
ATOM 566 C C . LYS A 1 71 ? -10.960 -2.856 -0.633 1.00 87.69 71 LYS A C 1
ATOM 568 O O . LYS A 1 71 ? -11.774 -1.963 -0.840 1.00 87.69 71 LYS A O 1
ATOM 573 N N . LEU A 1 72 ? -9.676 -2.765 -0.974 1.00 92.44 72 LEU A N 1
ATOM 574 C CA . LEU A 1 72 ? -9.104 -1.669 -1.756 1.00 92.44 72 LEU A CA 1
ATOM 575 C C . LEU A 1 72 ? -8.574 -2.224 -3.079 1.00 92.44 72 LEU A C 1
ATOM 577 O O . LEU A 1 72 ? -7.934 -3.277 -3.091 1.00 92.44 72 LEU A O 1
ATOM 581 N N . VAL A 1 73 ? -8.834 -1.526 -4.182 1.00 88.06 73 VAL A N 1
ATOM 582 C CA . VAL A 1 73 ? -8.277 -1.843 -5.505 1.00 88.06 73 VAL A CA 1
ATOM 583 C C . VAL A 1 73 ? -7.420 -0.668 -5.951 1.00 88.06 73 VAL A C 1
ATOM 585 O O . VAL A 1 73 ? -7.929 0.436 -6.108 1.00 88.06 73 VAL A O 1
ATOM 588 N N . ILE A 1 74 ? -6.122 -0.903 -6.136 1.00 91.38 74 ILE A N 1
ATOM 589 C CA . ILE A 1 74 ? -5.164 0.117 -6.573 1.00 91.38 74 ILE A CA 1
ATOM 590 C C . ILE A 1 74 ? -4.905 -0.084 -8.062 1.00 91.38 74 ILE A C 1
ATOM 592 O O . ILE A 1 74 ? -4.590 -1.191 -8.495 1.00 91.38 74 ILE A O 1
ATOM 596 N N . LEU A 1 75 ? -5.048 0.981 -8.839 1.00 88.50 75 LEU A N 1
ATOM 597 C CA . LEU A 1 75 ? -4.891 0.976 -10.286 1.00 88.50 75 LEU A CA 1
ATOM 598 C C . LEU A 1 75 ? -3.828 2.001 -10.666 1.00 88.50 75 LEU A C 1
ATOM 600 O O . LEU A 1 75 ? -3.874 3.140 -10.202 1.00 88.50 75 LEU A O 1
ATOM 604 N N . ASN A 1 76 ? -2.887 1.610 -11.523 1.00 90.56 76 ASN A N 1
ATOM 605 C CA . ASN A 1 76 ? -2.048 2.582 -12.210 1.00 90.56 76 ASN A CA 1
ATOM 606 C C . ASN A 1 76 ? -2.858 3.182 -13.373 1.00 90.56 76 ASN A C 1
ATOM 608 O O . ASN A 1 76 ? -3.441 2.444 -14.168 1.00 90.56 76 ASN A O 1
ATOM 612 N N . ASN A 1 77 ? -2.936 4.512 -13.435 1.00 87.38 77 ASN A N 1
ATOM 613 C CA . ASN A 1 77 ? -3.660 5.255 -14.468 1.00 87.38 77 ASN A CA 1
ATOM 614 C C . ASN A 1 77 ? -2.768 5.615 -15.661 1.00 87.38 77 ASN A C 1
ATOM 616 O O . ASN A 1 77 ? -3.257 6.185 -16.637 1.00 87.38 77 ASN A O 1
ATOM 620 N N . GLU A 1 78 ? -1.470 5.326 -15.592 1.00 79.94 78 GLU A N 1
ATOM 621 C CA . GLU A 1 78 ? -0.607 5.414 -16.759 1.00 79.94 78 GLU A CA 1
ATOM 622 C C . GLU A 1 78 ? -1.076 4.371 -17.777 1.00 79.94 78 GLU A C 1
ATOM 624 O O . GLU A 1 78 ? -1.162 3.181 -17.476 1.00 79.94 78 GLU A O 1
ATOM 629 N N . ASN A 1 79 ? -1.477 4.841 -18.963 1.00 53.75 79 ASN A N 1
ATOM 630 C CA . ASN A 1 79 ? -2.005 3.974 -20.011 1.00 53.75 79 ASN A CA 1
ATOM 631 C C . ASN A 1 79 ? -1.000 2.845 -20.302 1.00 53.75 79 ASN A C 1
ATOM 633 O O . ASN A 1 79 ? 0.160 3.158 -20.593 1.00 53.75 79 ASN A O 1
ATOM 637 N N . PRO A 1 80 ? -1.414 1.562 -20.286 1.00 54.28 80 PRO A N 1
ATOM 638 C CA . PRO A 1 80 ? -0.588 0.515 -20.864 1.00 54.28 80 PRO A CA 1
ATOM 639 C C . PRO A 1 80 ? -0.388 0.867 -22.343 1.00 54.28 80 PRO A C 1
ATOM 641 O O . PRO A 1 80 ? -1.365 1.000 -23.083 1.00 54.28 80 PRO A O 1
ATOM 644 N N . LYS A 1 81 ? 0.865 1.123 -22.733 1.00 42.12 81 LYS A N 1
ATOM 645 C CA . LYS A 1 81 ? 1.255 1.181 -24.145 1.00 42.12 81 LYS A CA 1
ATOM 646 C C . LYS A 1 81 ? 1.119 -0.197 -24.775 1.00 42.12 81 LYS A C 1
ATOM 648 O O . LYS A 1 81 ? 1.414 -1.184 -24.066 1.00 42.12 81 LYS A O 1
#

pLDDT: mean 77.6, std 17.21, range [42.12, 95.44]

Sequence (81 aa):
MLARIFTILQHFNISTNISYDTRDNSTRNLKVQEASGYQTSIPKISLQGKWVEDFGFPIGSHISVECFQNKLVILNNENPK

Foldseek 3Di:
DVVVVVVVCVVVVPDDPPDDPCDPPPDDDWDFDFDDDPPDTDTDTDDDDPVCVVVPNDPPFDWDWDDDVVDIDIGGPPDDD